Protein AF-A0AAV4F6T9-F1 (afdb_monomer_lite)

InterPro domains:
  IPR036397 Ribonuclease H superfamily [G3DSA:3.30.420.10] (2-102)

Secondary structure (DSSP, 8-state):
-HHHHHHHIIIIIHHHHHHH-GGGGS--EEE-SS----SS-S-SS--EEE---TT-GGG-HIIIIIHHHHHHHHTT---SSHHHHHHHHHHHHHHHHHHHHHHHHHHHHHHHHHHHHHHHHHHHHHHHHHHHHHHHHHHHHHHHHHHHHHHHHHHHHHHHHHHHHHHHHHHHHHHHHHTT-

Organism: NCBI:txid1093978

Foldseek 3Di:
DVVVVVCCCVVPVVVVCVPPPVPCPPVAEDEDPDDDPPPDPDDDDPHDYDDDDPPPLVPDCCSPPVVVQLCVQCPPDDDPDPVVVVVSSVVSNVVVVVVVPPPVVVVVVVVVVVVVVVVVVVVVVVVVVVVVVVVVVVVVVVVVVVVVVVVVVVVVVVVVVVVVVVVVVVVVVVVVVVVVD

Radius of gyration: 46.44 Å; chains: 1; bounding box: 89×45×132 Å

Structure (mmCIF, N/CA/C/O backbone):
data_AF-A0AAV4F6T9-F1
#
_entry.id   AF-A0AAV4F6T9-F1
#
loop_
_atom_site.group_PDB
_atom_site.id
_atom_site.type_symbol
_atom_site.label_atom_id
_atom_site.label_alt_id
_atom_site.label_comp_id
_atom_site.label_asym_id
_atom_site.label_entity_id
_atom_site.label_seq_id
_atom_site.pdbx_PDB_ins_code
_atom_site.Cartn_x
_atom_site.Cartn_y
_atom_site.Cartn_z
_atom_site.occupancy
_atom_site.B_iso_or_equiv
_atom_site.auth_seq_id
_atom_site.auth_comp_id
_atom_site.auth_asym_id
_atom_site.auth_atom_id
_atom_site.pdbx_PDB_model_num
ATOM 1 N N . MET A 1 1 ? -19.808 18.342 45.095 1.00 49.06 1 MET A N 1
ATOM 2 C CA . MET A 1 1 ? -19.944 17.403 43.954 1.00 49.06 1 MET A CA 1
ATOM 3 C C . MET A 1 1 ? -19.208 17.830 42.676 1.00 49.06 1 MET A C 1
ATOM 5 O O . MET A 1 1 ? -18.837 16.958 41.906 1.00 49.06 1 MET A O 1
ATOM 9 N N . HIS A 1 2 ? -18.908 19.120 42.454 1.00 52.69 2 HIS A N 1
ATOM 10 C CA . HIS A 1 2 ? -18.213 19.589 41.237 1.00 52.69 2 HIS A CA 1
ATOM 11 C C . HIS A 1 2 ? -16.734 19.150 41.096 1.00 52.69 2 HIS A C 1
ATOM 13 O O . HIS A 1 2 ? -16.205 19.129 39.989 1.00 52.69 2 HIS A O 1
ATOM 19 N N . ASN A 1 3 ? -16.057 18.773 42.189 1.00 62.34 3 ASN A N 1
ATOM 20 C CA . ASN A 1 3 ? -14.610 18.506 42.171 1.00 62.34 3 ASN A CA 1
ATOM 21 C C . ASN A 1 3 ? -14.238 17.034 41.876 1.00 62.34 3 ASN A C 1
ATOM 23 O O . ASN A 1 3 ? -13.102 16.745 41.516 1.00 62.34 3 ASN A O 1
ATOM 27 N N . THR A 1 4 ? -15.183 16.094 41.994 1.00 75.56 4 THR A N 1
ATOM 28 C CA . THR A 1 4 ? -14.935 14.660 41.743 1.00 75.56 4 THR A CA 1
ATOM 29 C C . THR A 1 4 ? -14.776 14.378 40.251 1.00 75.56 4 THR A C 1
ATOM 31 O O . THR A 1 4 ? -13.838 13.705 39.838 1.00 75.56 4 THR A O 1
ATOM 34 N N . TYR A 1 5 ? -15.649 14.964 39.428 1.00 66.75 5 TYR A N 1
ATOM 35 C CA . TYR A 1 5 ? -15.608 14.816 37.973 1.00 66.75 5 TYR A CA 1
ATOM 36 C C . TYR A 1 5 ? -14.317 15.393 37.375 1.00 66.75 5 TYR A C 1
ATOM 38 O O . TYR A 1 5 ? -13.662 14.743 36.562 1.00 66.75 5 TYR A O 1
ATOM 46 N N . LYS A 1 6 ? -13.891 16.575 37.848 1.00 70.00 6 LYS A N 1
ATOM 47 C CA . LYS A 1 6 ? -12.636 17.205 37.414 1.00 70.00 6 LYS A CA 1
ATOM 48 C C . LYS A 1 6 ? -11.414 16.338 37.736 1.00 70.00 6 LYS A C 1
ATOM 50 O O . LYS A 1 6 ? -10.545 16.204 36.880 1.00 70.00 6 LYS A O 1
ATOM 55 N N . LYS A 1 7 ? -11.375 15.709 38.919 1.00 75.62 7 LYS A N 1
ATOM 56 C CA . LYS A 1 7 ? -10.314 14.757 39.291 1.00 75.62 7 LYS A CA 1
ATOM 57 C C . LYS A 1 7 ? -10.291 13.543 38.368 1.00 75.62 7 LYS A C 1
ATOM 59 O O . LYS A 1 7 ? -9.256 13.258 37.788 1.00 75.62 7 LYS A O 1
ATOM 64 N N . VAL A 1 8 ? -11.436 12.902 38.122 1.00 76.00 8 VAL A N 1
ATOM 65 C CA . VAL A 1 8 ? -11.514 11.742 37.210 1.00 76.00 8 VAL A CA 1
ATOM 66 C C . VAL A 1 8 ? -11.036 12.101 35.799 1.00 76.00 8 VAL A C 1
ATOM 68 O O . VAL A 1 8 ? -10.266 11.349 35.199 1.00 76.00 8 VAL A O 1
ATOM 71 N N . LEU A 1 9 ? -11.424 13.272 35.285 1.00 68.94 9 LEU A N 1
ATOM 72 C CA . LEU A 1 9 ? -10.927 13.767 34.001 1.00 68.94 9 LEU A CA 1
ATOM 73 C C . LEU A 1 9 ? -9.409 13.980 34.021 1.00 68.94 9 LEU A C 1
ATOM 75 O O . LEU A 1 9 ? -8.711 13.546 33.109 1.00 68.94 9 LEU A O 1
ATOM 79 N N . GLN A 1 10 ? -8.868 14.635 35.045 1.00 74.94 10 GLN A N 1
ATOM 80 C CA . GLN A 1 10 ? -7.432 14.908 35.109 1.00 74.94 10 GLN A CA 1
ATOM 81 C C . GLN A 1 10 ? -6.600 13.632 35.298 1.00 74.94 10 GLN A C 1
ATOM 83 O O . GLN A 1 10 ? -5.595 13.470 34.603 1.00 74.94 10 GLN A O 1
ATOM 88 N N . ASP A 1 11 ? -7.052 12.718 36.153 1.00 79.25 11 ASP A N 1
ATOM 89 C CA . ASP A 1 11 ? -6.317 11.517 36.558 1.00 79.25 11 ASP A CA 1
ATOM 90 C C . ASP A 1 11 ? -6.441 10.378 35.542 1.00 79.25 11 ASP A C 1
ATOM 92 O O . ASP A 1 11 ? -5.528 9.568 35.414 1.00 79.25 11 ASP A O 1
ATOM 96 N N . THR A 1 12 ? -7.539 10.313 34.782 1.00 77.50 12 THR A N 1
ATOM 97 C CA . THR A 1 12 ? -7.785 9.210 33.834 1.00 77.50 12 THR A CA 1
ATOM 98 C C . THR A 1 12 ? -7.598 9.643 32.383 1.00 77.50 12 THR A C 1
ATOM 100 O O . THR A 1 12 ? -6.931 8.955 31.607 1.00 77.50 12 THR A O 1
ATOM 103 N N . LEU A 1 13 ? -8.143 10.800 31.989 1.00 72.62 13 LEU A N 1
ATOM 104 C CA . LEU A 1 13 ? -8.190 11.206 30.581 1.00 72.62 13 LEU A CA 1
ATOM 105 C C . LEU A 1 13 ? -6.826 11.683 30.072 1.00 72.62 13 LEU A C 1
ATOM 107 O O . LEU A 1 13 ? -6.385 11.261 29.001 1.00 72.62 13 LEU A O 1
ATOM 111 N N . ARG A 1 14 ? -6.117 12.522 30.844 1.00 70.56 14 ARG A N 1
ATOM 112 C CA . ARG A 1 14 ? -4.779 13.011 30.456 1.00 70.56 14 ARG A CA 1
ATOM 113 C C . ARG A 1 14 ? -3.771 11.876 30.225 1.00 70.56 14 ARG A C 1
ATOM 115 O O . ARG A 1 14 ? -3.121 11.901 29.178 1.00 70.56 14 ARG A O 1
ATOM 122 N N . PRO A 1 15 ? -3.600 10.891 31.129 1.00 76.75 15 PRO A N 1
ATOM 123 C CA . PRO A 1 15 ? -2.675 9.790 30.868 1.00 76.75 15 PRO A CA 1
ATOM 124 C C . PRO A 1 15 ? -3.158 8.857 29.750 1.00 76.75 15 PRO A C 1
ATOM 126 O O . PRO A 1 15 ? -2.330 8.376 28.977 1.00 76.75 15 PRO A O 1
ATOM 129 N N . ALA A 1 16 ? -4.470 8.640 29.601 1.00 72.12 16 ALA A N 1
ATOM 130 C CA . ALA A 1 16 ? -5.005 7.807 28.525 1.00 72.12 16 ALA A CA 1
ATOM 131 C C . ALA A 1 16 ? -4.725 8.392 27.130 1.00 72.12 16 ALA A C 1
ATOM 133 O O . ALA A 1 16 ? -4.294 7.653 26.245 1.00 72.12 16 ALA A O 1
ATOM 134 N N . ILE A 1 17 ? -4.899 9.706 26.943 1.00 67.25 17 ILE A N 1
ATOM 135 C CA . ILE A 1 17 ? -4.599 10.391 25.673 1.00 67.25 17 ILE A CA 1
ATOM 136 C C . ILE A 1 17 ? -3.100 10.342 25.375 1.00 67.25 17 ILE A C 1
ATOM 138 O O . ILE A 1 17 ? -2.710 9.961 24.274 1.00 67.25 17 ILE A O 1
ATOM 142 N N . ARG A 1 18 ? -2.252 10.631 26.375 1.00 67.69 18 ARG A N 1
ATOM 143 C CA . ARG A 1 18 ? -0.788 10.543 26.230 1.00 67.69 18 ARG A CA 1
ATOM 144 C C . ARG A 1 18 ? -0.326 9.167 25.752 1.00 67.69 18 ARG A C 1
ATOM 146 O O . ARG A 1 18 ? 0.630 9.088 24.993 1.00 67.69 18 ARG A O 1
ATOM 153 N N . LYS A 1 19 ? -0.984 8.098 26.210 1.00 72.31 19 LYS A N 1
ATOM 154 C CA . LYS A 1 19 ? -0.631 6.718 25.858 1.00 72.31 19 LYS A CA 1
ATOM 155 C C . LYS A 1 19 ? -1.194 6.280 24.505 1.00 72.31 19 LYS A C 1
ATOM 157 O O . LYS A 1 19 ? -0.513 5.559 23.788 1.00 72.31 19 LYS A O 1
ATOM 162 N N . LYS A 1 20 ? -2.440 6.644 24.186 1.00 70.12 20 LYS A N 1
ATOM 163 C CA . LYS A 1 20 ? -3.143 6.126 23.000 1.00 70.12 20 LYS A CA 1
ATOM 164 C C . LYS A 1 20 ? -2.947 6.967 21.745 1.00 70.12 20 LYS A C 1
ATOM 166 O O . LYS A 1 20 ? -3.044 6.418 20.658 1.00 70.12 20 LYS A O 1
ATOM 171 N N . GLN A 1 21 ? -2.699 8.270 21.879 1.00 62.44 21 GLN A N 1
ATOM 172 C CA . GLN A 1 21 ? -2.612 9.157 20.722 1.00 62.44 21 GLN A CA 1
ATOM 173 C C . GLN A 1 21 ? -1.733 10.386 21.020 1.00 62.44 21 GLN A C 1
ATOM 175 O O . GLN A 1 21 ? -2.241 11.491 21.226 1.00 62.44 21 GLN A O 1
ATOM 180 N N . PRO A 1 22 ? -0.397 10.223 21.049 1.00 59.19 22 PRO A N 1
ATOM 181 C CA . PRO A 1 22 ? 0.529 11.308 21.384 1.00 59.19 22 PRO A CA 1
ATOM 182 C C . PRO A 1 22 ? 0.451 12.506 20.416 1.00 59.19 22 PRO A C 1
ATOM 184 O O . PRO A 1 22 ? 0.712 13.632 20.830 1.00 59.19 22 PRO A O 1
ATOM 187 N N . GLY A 1 23 ? 0.016 12.302 19.164 1.00 59.84 23 GLY A N 1
ATOM 188 C CA . GLY A 1 23 ? -0.173 13.373 18.172 1.00 59.84 23 GLY A CA 1
ATOM 189 C C . GLY A 1 23 ? -1.379 14.294 18.418 1.00 59.84 23 GLY A C 1
ATOM 190 O O . GLY A 1 23 ? -1.442 15.382 17.856 1.00 59.84 23 GLY A O 1
ATOM 191 N N . LEU A 1 24 ? -2.318 13.910 19.292 1.00 54.53 24 LEU A N 1
ATOM 192 C CA . LEU A 1 24 ? -3.537 14.681 19.580 1.00 54.53 24 LEU A CA 1
ATOM 193 C C . LEU A 1 24 ? -3.376 15.646 20.774 1.00 54.53 24 LEU A C 1
ATOM 195 O O . LEU A 1 24 ? -4.325 16.287 21.212 1.00 54.53 24 LEU A O 1
ATOM 199 N N . LEU A 1 25 ? -2.158 15.799 21.306 1.00 53.12 25 LEU A N 1
ATOM 200 C CA . LEU A 1 25 ? -1.845 16.782 22.355 1.00 53.12 25 LEU A CA 1
ATOM 201 C C . LEU A 1 25 ? -2.011 18.248 21.888 1.00 53.12 25 LEU A C 1
ATOM 203 O O . LEU A 1 25 ? -2.033 19.153 22.735 1.00 53.12 25 LEU A O 1
ATOM 207 N N . GLY A 1 26 ? -2.150 18.459 20.571 1.00 50.19 26 GLY A N 1
ATOM 208 C CA . GLY A 1 26 ? -2.426 19.744 19.922 1.00 50.19 26 GLY A CA 1
ATOM 209 C C . GLY A 1 26 ? -3.887 19.980 19.507 1.00 50.19 26 GLY A C 1
ATOM 210 O O . GLY A 1 26 ? -4.329 21.118 19.577 1.00 50.19 26 GLY A O 1
ATOM 211 N N . VAL A 1 27 ? -4.660 18.943 19.152 1.00 50.66 27 VAL A N 1
ATOM 212 C CA . VAL A 1 27 ? -6.063 19.078 18.700 1.00 50.66 27 VAL A CA 1
ATOM 213 C C . VAL A 1 27 ? -6.988 18.642 19.831 1.00 50.66 27 VAL A C 1
ATOM 215 O O . VAL A 1 27 ? -7.185 17.459 20.095 1.00 50.66 27 VAL A O 1
ATOM 218 N N . ARG A 1 28 ? -7.490 19.612 20.591 1.00 52.25 28 ARG A N 1
ATOM 219 C CA . ARG A 1 28 ? -8.035 19.385 21.937 1.00 52.25 28 ARG A CA 1
ATOM 220 C C . ARG A 1 28 ? -9.556 19.368 21.951 1.00 52.25 28 ARG A C 1
ATOM 222 O O . ARG A 1 28 ? -10.154 20.095 22.728 1.00 52.25 28 ARG A O 1
ATOM 229 N N . HIS A 1 29 ? -10.175 18.563 21.106 1.00 52.53 29 HIS A N 1
ATOM 230 C CA . HIS A 1 29 ? -11.627 18.541 20.953 1.00 52.53 29 HIS A CA 1
ATOM 231 C C . HIS A 1 29 ? -12.266 17.561 21.950 1.00 52.53 29 HIS A C 1
ATOM 233 O O . HIS A 1 29 ? -12.167 16.345 21.791 1.00 52.53 29 HIS A O 1
ATOM 239 N N . LEU A 1 30 ? -12.898 18.086 23.007 1.00 55.84 30 LEU A N 1
ATOM 240 C CA . LEU A 1 30 ? -13.743 17.301 23.914 1.00 55.84 30 LEU A CA 1
ATOM 241 C C . LEU A 1 30 ? -15.215 17.651 23.686 1.00 55.84 30 LEU A C 1
ATOM 243 O O . LEU A 1 30 ? -15.583 18.821 23.602 1.00 55.84 30 LEU A O 1
ATOM 247 N N . VAL A 1 31 ? -16.065 16.628 23.629 1.00 54.22 31 VAL A N 1
ATOM 248 C CA . VAL A 1 31 ? -17.524 16.786 23.602 1.00 54.22 31 VAL A CA 1
ATOM 249 C C . VAL A 1 31 ? -18.018 16.950 25.041 1.00 54.22 31 VAL A C 1
ATOM 251 O O . VAL A 1 31 ? -17.712 16.123 25.902 1.00 54.22 31 VAL A O 1
ATOM 254 N N . SER A 1 32 ? -18.747 18.033 25.327 1.00 51.47 32 SER A N 1
ATOM 255 C CA . SER A 1 32 ? -19.240 18.337 26.679 1.00 51.47 32 SER A CA 1
ATOM 256 C C . SER A 1 32 ? -20.355 17.378 27.121 1.00 51.47 32 SER A C 1
ATOM 258 O O . SER A 1 32 ? -21.386 17.334 26.451 1.00 51.47 32 SER A O 1
ATOM 260 N N . PRO A 1 33 ? -20.259 16.688 28.278 1.00 47.09 33 PRO A N 1
ATOM 261 C CA . PRO A 1 33 ? -21.340 15.804 28.726 1.00 47.09 33 PRO A CA 1
ATOM 262 C C . PRO A 1 33 ? -22.539 16.507 29.370 1.00 47.09 33 PRO A C 1
ATOM 264 O O . PRO A 1 33 ? -23.481 15.825 29.762 1.00 47.09 33 PRO A O 1
ATOM 267 N N . ARG A 1 34 ? -22.529 17.836 29.543 1.00 45.94 34 ARG A N 1
ATOM 268 C CA . ARG A 1 34 ? -23.676 18.604 30.058 1.00 45.94 34 ARG A CA 1
ATOM 269 C C . ARG A 1 34 ? -23.440 20.098 29.892 1.00 45.94 34 ARG A C 1
ATOM 271 O O . ARG A 1 34 ? -22.326 20.593 30.033 1.00 45.94 34 ARG A O 1
ATOM 278 N N . GLN A 1 35 ? -24.529 20.816 29.651 1.00 55.50 35 GLN A N 1
ATOM 279 C CA . GLN A 1 35 ? -24.585 22.270 29.715 1.00 55.50 35 GLN A CA 1
ATOM 280 C C . GLN A 1 35 ? -24.305 22.739 31.146 1.00 55.50 35 GLN A C 1
ATOM 282 O O . GLN A 1 35 ? -25.219 22.923 31.941 1.00 55.50 35 GLN A O 1
ATOM 287 N N . CYS A 1 36 ? -23.040 22.964 31.463 1.00 41.03 36 CYS A N 1
ATOM 288 C CA . CYS A 1 36 ? -22.691 24.125 32.255 1.00 41.03 36 CYS A CA 1
ATOM 289 C C . CYS A 1 36 ? -22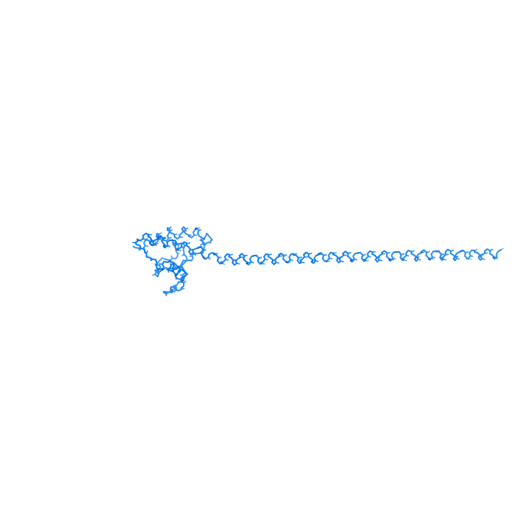.113 25.111 31.248 1.00 41.03 36 CYS A C 1
ATOM 291 O O . CYS A 1 36 ? -21.009 24.899 30.749 1.00 41.03 36 CYS A O 1
ATOM 293 N N . ALA A 1 37 ? -22.864 26.163 30.917 1.00 43.03 37 ALA A N 1
ATOM 294 C CA . ALA A 1 37 ? -22.222 27.381 30.453 1.00 43.03 37 ALA A CA 1
ATOM 295 C C . ALA A 1 37 ? -21.235 27.750 31.564 1.00 43.03 37 ALA A C 1
ATOM 297 O O . ALA A 1 37 ? -21.649 28.100 32.669 1.00 43.03 37 ALA A O 1
ATOM 298 N N . SER A 1 38 ? -19.944 27.512 31.337 1.00 45.00 38 SER A N 1
ATOM 299 C CA . SER A 1 38 ? -18.925 27.922 32.291 1.00 45.00 38 SER A CA 1
ATOM 300 C C . SER A 1 38 ? -19.039 29.444 32.414 1.00 45.00 38 SER A C 1
ATOM 302 O O . SER A 1 38 ? -18.891 30.120 31.397 1.00 45.00 38 SER A O 1
ATOM 304 N N . PRO A 1 39 ? -19.266 30.011 33.615 1.00 44.66 39 PRO A N 1
ATOM 305 C CA . PRO A 1 39 ? -19.161 31.458 33.821 1.00 44.66 39 PRO A CA 1
ATOM 306 C C . PRO A 1 39 ? -17.728 31.959 33.583 1.00 44.66 39 PRO A C 1
ATOM 308 O O . PRO A 1 39 ? -17.477 33.158 33.542 1.00 44.66 39 PRO A O 1
ATOM 311 N N . TYR A 1 40 ? -16.776 31.033 33.456 1.00 45.75 40 TYR A N 1
ATOM 312 C CA . TYR A 1 40 ? -15.372 31.297 33.224 1.00 45.75 40 TYR A CA 1
ATOM 313 C C . TYR A 1 40 ? -15.057 31.022 31.756 1.00 45.75 40 TYR A C 1
ATOM 315 O O . TYR A 1 40 ? -15.185 29.884 31.293 1.00 45.75 40 TYR A O 1
ATOM 323 N N . GLY A 1 41 ? -14.677 32.085 31.046 1.00 46.12 41 GLY A N 1
ATOM 324 C CA . GLY A 1 41 ? -14.234 32.052 29.656 1.00 46.12 41 GLY A CA 1
ATOM 325 C C . GLY A 1 41 ? -13.015 31.147 29.408 1.00 46.12 41 GLY A C 1
ATOM 326 O O . GLY A 1 41 ? -12.511 30.484 30.322 1.00 46.12 41 GLY A O 1
ATOM 327 N N . PRO A 1 42 ? -12.527 31.097 28.157 1.00 45.31 42 PRO A N 1
ATOM 328 C CA . PRO A 1 42 ? -11.448 30.206 27.746 1.00 45.31 42 PRO A CA 1
ATOM 329 C C . PRO A 1 42 ? -10.151 30.626 28.442 1.00 45.31 42 PRO A C 1
ATOM 331 O O . PRO A 1 42 ? -9.512 31.591 28.037 1.00 45.31 42 PRO A O 1
ATOM 334 N N . GLY A 1 43 ? -9.773 29.952 29.532 1.00 50.78 43 GLY A N 1
ATOM 335 C CA . GLY A 1 43 ? -8.639 30.465 30.303 1.00 50.78 43 GLY A CA 1
ATOM 336 C C . GLY A 1 43 ? -8.022 29.625 31.411 1.00 50.78 43 GLY A C 1
ATOM 337 O O . GLY A 1 43 ? -7.128 30.140 32.071 1.00 50.78 43 GLY A O 1
ATOM 338 N N . SER A 1 44 ? -8.412 28.370 31.670 1.00 48.59 44 SER A N 1
ATOM 339 C CA . SER A 1 44 ? -7.700 27.621 32.733 1.00 48.59 44 SER A CA 1
ATOM 340 C C . SER A 1 44 ? -7.623 26.105 32.617 1.00 48.59 44 SER A C 1
ATOM 342 O O . SER A 1 44 ? -6.954 25.476 33.433 1.00 48.59 44 SER A O 1
ATOM 344 N N . ASP A 1 45 ? -8.196 25.488 31.590 1.00 53.25 45 ASP A N 1
ATOM 345 C CA . ASP A 1 45 ? -7.932 24.082 31.315 1.00 53.25 45 ASP A CA 1
ATOM 346 C C . ASP A 1 45 ? -7.933 23.882 29.804 1.00 53.25 45 ASP A C 1
ATOM 348 O O . ASP A 1 45 ? -8.937 24.090 29.141 1.00 53.25 45 ASP A O 1
ATOM 352 N N . ARG A 1 46 ? -6.749 23.555 29.280 1.00 55.88 46 ARG A N 1
ATOM 353 C CA . ARG A 1 46 ? -6.377 23.414 27.867 1.00 55.88 46 ARG A CA 1
ATOM 354 C C . ARG A 1 46 ? -7.274 22.425 27.087 1.00 55.88 46 ARG A C 1
ATOM 356 O O . ARG A 1 46 ? -6.798 21.357 26.713 1.00 55.88 46 ARG A O 1
ATOM 363 N N . TRP A 1 47 ? -8.546 22.714 26.858 1.00 58.16 47 TRP A N 1
ATOM 364 C CA . TRP A 1 47 ? -9.461 21.883 26.074 1.00 58.16 47 TRP A CA 1
ATOM 365 C C . TRP A 1 47 ? -10.420 22.785 25.301 1.00 58.16 47 TRP A C 1
ATOM 367 O O . TRP A 1 47 ? -11.003 23.695 25.882 1.00 58.16 47 TRP A O 1
ATOM 377 N N . GLU A 1 48 ? -10.564 22.537 24.004 1.00 56.19 48 GLU A N 1
ATOM 378 C CA . GLU A 1 48 ? -11.550 23.189 23.147 1.00 56.19 48 GLU A CA 1
ATOM 379 C C . GLU A 1 48 ? -12.838 22.365 23.178 1.00 56.19 48 GLU A C 1
ATOM 381 O O . GLU A 1 48 ? -12.837 21.142 22.997 1.00 56.19 48 GLU A O 1
ATOM 386 N N . LEU A 1 49 ? -13.942 23.038 23.481 1.00 59.78 49 LEU A N 1
ATOM 387 C CA . LEU A 1 49 ? -15.242 22.404 23.619 1.00 59.78 49 LEU A CA 1
ATOM 388 C C . LEU A 1 49 ? -15.909 22.341 22.247 1.00 59.78 49 LEU A C 1
ATOM 390 O O . LEU A 1 49 ? -16.139 23.386 21.645 1.00 59.78 49 LEU A O 1
ATOM 394 N N . LEU A 1 50 ? -16.250 21.142 21.769 1.00 60.38 50 LEU A N 1
ATOM 395 C CA . LEU A 1 50 ? -17.140 21.039 20.613 1.00 60.38 50 LEU A CA 1
ATOM 396 C C . LEU A 1 50 ? -18.553 21.400 21.035 1.00 60.38 50 LEU A C 1
ATOM 398 O O . LEU A 1 50 ? -19.104 20.806 21.968 1.00 60.38 50 LEU A O 1
ATOM 402 N N . GLU A 1 51 ? -19.141 22.347 20.313 1.00 60.12 51 GLU A N 1
ATOM 403 C CA . GLU A 1 51 ? -20.569 22.598 20.386 1.00 60.12 51 GLU A CA 1
ATOM 404 C C . GLU A 1 51 ? -21.303 21.338 19.927 1.00 60.12 51 GLU A C 1
ATOM 406 O O . GLU A 1 51 ? -21.210 20.916 18.776 1.00 60.12 51 GLU A O 1
ATOM 411 N N . HIS A 1 52 ? -22.002 20.699 20.861 1.00 60.97 52 HIS A N 1
ATOM 412 C CA . HIS A 1 52 ? -22.822 19.529 20.593 1.00 60.97 52 HIS A CA 1
ATOM 413 C C . HIS A 1 52 ? -24.291 19.908 20.813 1.00 60.97 52 HIS A C 1
ATOM 415 O O . HIS A 1 52 ? -24.620 20.468 21.868 1.00 60.97 52 HIS A O 1
ATOM 421 N N . PRO A 1 53 ? -25.196 19.606 19.865 1.00 69.31 53 PRO A N 1
ATOM 422 C CA . PRO A 1 53 ? -26.615 19.899 20.024 1.00 69.31 53 PRO A CA 1
ATOM 423 C C . PRO A 1 53 ? -27.196 19.192 21.255 1.00 69.31 53 PRO A C 1
ATOM 425 O O . PRO A 1 53 ? -26.772 18.101 21.651 1.00 69.31 53 PRO A O 1
ATOM 428 N N . ARG A 1 54 ? -28.159 19.842 21.913 1.00 62.53 54 ARG A N 1
ATOM 429 C CA . ARG A 1 54 ? -28.786 19.310 23.127 1.00 62.53 54 ARG A CA 1
ATOM 430 C C . ARG A 1 54 ? -29.544 18.018 22.780 1.00 62.53 54 ARG A C 1
ATOM 432 O O . ARG A 1 54 ? -30.363 18.028 21.872 1.00 62.53 54 ARG A O 1
ATOM 439 N N . TYR A 1 55 ? -29.312 16.951 23.548 1.00 61.94 55 TYR A N 1
ATOM 440 C CA . TYR A 1 55 ? -30.008 15.658 23.425 1.00 61.94 55 TYR A CA 1
ATOM 441 C C . TYR A 1 55 ? -29.840 14.936 22.076 1.00 61.94 55 TYR A C 1
ATOM 443 O O . TYR A 1 55 ? -30.795 14.345 21.583 1.00 61.94 55 TYR A O 1
ATOM 451 N N . SER A 1 56 ? -28.634 14.923 21.502 1.00 66.62 56 SER A N 1
ATOM 452 C CA . SER A 1 56 ? -28.333 14.109 20.309 1.00 66.62 56 SER A CA 1
ATOM 453 C C . SER A 1 56 ? -27.404 12.929 20.638 1.00 66.62 56 SER A C 1
ATOM 455 O O . SER A 1 56 ? -26.247 12.943 20.223 1.00 66.62 56 SER A O 1
ATOM 457 N N . PRO A 1 57 ? -27.866 11.911 21.394 1.00 61.41 57 PRO A N 1
ATOM 458 C CA . PRO A 1 57 ? -27.046 10.737 21.719 1.00 61.41 57 PRO A CA 1
ATOM 459 C C . PRO A 1 57 ? -26.527 10.008 20.465 1.00 61.41 57 PRO A C 1
ATOM 461 O O . PRO A 1 57 ? -25.496 9.350 20.524 1.00 61.41 57 PRO A O 1
ATOM 464 N N . ASP A 1 58 ? -27.174 10.194 19.312 1.00 62.94 58 ASP A N 1
ATOM 465 C CA . ASP A 1 58 ? -26.766 9.607 18.029 1.00 62.94 58 ASP A CA 1
ATOM 466 C C . ASP A 1 58 ? -25.457 10.186 17.459 1.00 62.94 58 ASP A C 1
ATOM 468 O O . ASP A 1 58 ? -24.865 9.600 16.555 1.00 62.94 58 ASP A O 1
ATOM 472 N N . LEU A 1 59 ? -24.987 11.332 17.966 1.00 63.38 59 LEU A N 1
ATOM 473 C CA . LEU A 1 59 ? -23.785 12.008 17.459 1.00 63.38 59 LEU A CA 1
ATOM 474 C C . LEU A 1 59 ? -22.518 11.669 18.246 1.00 63.38 59 LEU A C 1
ATOM 476 O O . LEU A 1 59 ? -21.412 11.947 17.781 1.00 63.38 59 LEU A O 1
ATOM 480 N N . ALA A 1 60 ? -22.648 11.066 19.429 1.00 66.69 60 ALA A N 1
ATOM 481 C CA . ALA A 1 60 ? -21.492 10.663 20.206 1.00 66.69 60 ALA A CA 1
ATOM 482 C C . ALA A 1 60 ? -20.981 9.304 19.690 1.00 66.69 60 ALA A C 1
ATOM 484 O O . ALA A 1 60 ? -21.672 8.292 19.829 1.00 66.69 60 ALA A O 1
ATOM 485 N N . PRO A 1 61 ? -19.749 9.218 19.153 1.00 65.69 61 PRO A N 1
ATOM 486 C CA . PRO A 1 61 ? -19.216 7.956 18.633 1.00 65.69 61 PRO A CA 1
ATOM 487 C C . PRO A 1 61 ? -19.134 6.858 19.710 1.00 65.69 61 PRO A C 1
ATOM 489 O O . PRO A 1 61 ? -19.225 5.671 19.401 1.00 65.69 61 PRO A O 1
ATOM 492 N N . CYS A 1 62 ? -19.027 7.235 20.988 1.00 68.25 62 CYS A N 1
ATOM 493 C CA . CYS A 1 62 ? -19.104 6.301 22.112 1.00 68.25 62 CYS A CA 1
ATOM 494 C C . CYS A 1 62 ? -20.501 5.677 22.273 1.00 68.25 62 CYS A C 1
ATOM 496 O O . CYS A 1 62 ? -20.600 4.475 22.530 1.00 68.25 62 CYS A O 1
ATOM 498 N N . ASP A 1 63 ? -21.558 6.469 22.091 1.00 74.12 63 ASP A N 1
ATOM 499 C CA . ASP A 1 63 ? -22.943 6.049 22.319 1.00 74.12 63 ASP A CA 1
ATOM 500 C C . ASP A 1 63 ? -23.481 5.191 21.170 1.00 74.12 63 ASP A C 1
ATOM 502 O O . ASP A 1 63 ? -24.162 4.198 21.425 1.00 74.12 63 ASP A O 1
ATOM 506 N N . PHE A 1 64 ? -23.106 5.497 19.922 1.00 67.12 64 PHE A N 1
ATOM 507 C CA . PHE A 1 64 ? -23.512 4.709 18.752 1.00 67.12 64 PHE A CA 1
ATOM 508 C C . PHE A 1 64 ? -22.669 3.443 18.536 1.00 67.12 64 PHE A C 1
ATOM 510 O O . PHE A 1 64 ? -23.179 2.433 18.054 1.00 67.12 64 PHE A O 1
ATOM 517 N N . HIS A 1 65 ? -21.375 3.469 18.868 1.00 68.94 65 HIS A N 1
ATOM 518 C CA . HIS A 1 65 ? -20.464 2.388 18.476 1.00 68.94 65 HIS A CA 1
ATOM 519 C C . HIS A 1 65 ? -19.974 1.532 19.647 1.00 68.94 65 HIS A C 1
ATOM 521 O O . HIS A 1 65 ? -20.003 0.305 19.570 1.00 68.94 65 HIS A O 1
ATOM 527 N N . LEU A 1 66 ? -19.511 2.157 20.733 1.00 78.38 66 LEU A N 1
ATOM 528 C CA . LEU A 1 66 ? -18.840 1.441 21.822 1.00 78.38 66 LEU A CA 1
ATOM 529 C C . LEU A 1 66 ? -19.841 0.777 22.775 1.00 78.38 66 LEU A C 1
ATOM 531 O O . LEU A 1 66 ? -19.696 -0.402 23.107 1.00 78.38 66 LEU A O 1
ATOM 535 N N . PHE A 1 67 ? -20.861 1.514 23.221 1.00 81.62 67 PHE A N 1
ATOM 536 C CA . PHE A 1 67 ? -21.823 0.993 24.194 1.00 81.62 67 PHE A CA 1
ATOM 537 C C . PHE A 1 67 ? -22.720 -0.130 23.656 1.00 81.62 67 PHE A C 1
ATOM 539 O O . PHE A 1 67 ? -22.926 -1.091 24.402 1.00 81.62 67 PHE A O 1
ATOM 546 N N . PRO A 1 68 ? -23.201 -0.109 22.398 1.00 83.56 68 PRO A N 1
ATOM 547 C CA . PRO A 1 68 ? -23.988 -1.215 21.857 1.00 83.56 68 PRO A CA 1
ATOM 548 C C . PRO A 1 68 ? -23.200 -2.527 21.780 1.00 83.56 68 PRO A C 1
ATOM 550 O O . PRO A 1 68 ? -23.696 -3.556 22.237 1.00 83.56 68 PRO A O 1
ATOM 553 N N . LYS A 1 69 ? -21.946 -2.490 21.312 1.00 80.12 69 LYS A N 1
ATOM 554 C CA . LYS A 1 69 ? -21.084 -3.681 21.225 1.00 80.12 69 LYS A CA 1
ATOM 555 C C . LYS A 1 69 ? -20.680 -4.227 22.593 1.00 80.12 69 LYS A C 1
ATOM 557 O O . LYS A 1 69 ? -20.677 -5.435 22.822 1.00 80.12 69 LYS A O 1
ATOM 562 N N . MET A 1 70 ? -20.397 -3.342 23.549 1.00 81.56 70 MET A N 1
ATOM 563 C CA . MET A 1 70 ? -20.126 -3.758 24.925 1.00 81.56 70 MET A CA 1
ATOM 564 C C . MET A 1 70 ? -21.373 -4.375 25.572 1.00 81.56 70 MET A C 1
ATOM 566 O O . MET A 1 70 ? -21.277 -5.389 26.260 1.00 81.56 70 MET A O 1
ATOM 570 N N . LYS A 1 71 ? -22.557 -3.805 25.316 1.00 82.81 71 LYS A N 1
ATOM 571 C CA . LYS A 1 71 ? -23.833 -4.350 25.786 1.00 82.81 71 LYS A CA 1
ATOM 572 C C . LYS A 1 71 ? -24.123 -5.716 25.179 1.00 82.81 71 LYS A C 1
ATOM 574 O O . LYS A 1 71 ? -24.636 -6.566 25.892 1.00 82.81 71 LYS A O 1
ATOM 579 N N . GLU A 1 72 ? -23.787 -5.943 23.912 1.00 83.50 72 GLU A N 1
ATOM 580 C CA . GLU A 1 72 ? -23.908 -7.252 23.264 1.00 83.50 72 GLU A CA 1
ATOM 581 C C . GLU A 1 72 ? -23.047 -8.312 23.959 1.00 83.50 72 GLU A C 1
ATOM 583 O O . GLU A 1 72 ? -23.552 -9.375 24.308 1.00 83.50 72 GLU A O 1
ATOM 588 N N . HIS A 1 73 ? -21.790 -7.989 24.269 1.00 79.75 73 HIS A N 1
ATOM 589 C CA . HIS A 1 73 ? -20.885 -8.888 24.992 1.00 79.75 73 HIS A CA 1
ATOM 590 C C . HIS A 1 73 ? -21.341 -9.216 26.418 1.00 79.75 73 HIS A C 1
ATOM 592 O O . HIS A 1 73 ? -21.079 -10.309 26.915 1.00 79.75 73 HIS A O 1
ATOM 598 N N . LEU A 1 74 ? -22.004 -8.268 27.078 1.00 82.62 74 LEU A N 1
ATOM 599 C CA . LEU A 1 74 ? -22.527 -8.437 28.435 1.00 82.62 74 LEU A CA 1
ATOM 600 C C . LEU A 1 74 ? -23.956 -9.012 28.444 1.00 82.62 74 LEU A C 1
ATOM 602 O O . LEU A 1 74 ? -24.480 -9.366 29.503 1.00 82.62 74 LEU A O 1
ATOM 606 N N . ARG A 1 75 ? -24.616 -9.109 27.283 1.00 84.44 75 ARG A N 1
ATOM 607 C CA . ARG A 1 75 ? -26.007 -9.557 27.176 1.00 84.44 75 ARG A CA 1
ATOM 608 C C . ARG A 1 75 ? -26.106 -11.038 27.530 1.00 84.44 75 ARG A C 1
ATOM 610 O O . ARG A 1 75 ? -25.438 -11.879 26.943 1.00 84.44 75 ARG A O 1
ATOM 617 N N . GLY A 1 76 ? -26.997 -11.361 28.464 1.00 82.44 76 GLY A N 1
ATOM 618 C CA . GLY A 1 76 ? -27.262 -12.744 28.873 1.00 82.44 76 GLY A CA 1
ATOM 619 C C . GLY A 1 76 ? -26.286 -13.304 29.911 1.00 82.44 76 GLY A C 1
ATOM 620 O O . GLY A 1 76 ? -26.504 -14.417 30.383 1.00 82.44 76 GLY A O 1
ATOM 621 N N . GLN A 1 77 ? -25.265 -12.544 30.324 1.00 82.75 77 GLN A N 1
ATOM 622 C CA . GLN A 1 77 ? -24.409 -12.923 31.447 1.00 82.75 77 GLN A CA 1
ATOM 623 C C . GLN A 1 77 ? -25.072 -12.534 32.775 1.00 82.75 77 GLN A C 1
ATOM 625 O O . GLN A 1 77 ? -25.580 -11.423 32.930 1.00 82.75 77 GLN A O 1
ATOM 630 N N . ARG A 1 78 ? -25.086 -13.461 33.739 1.00 84.12 78 ARG A N 1
ATOM 631 C CA . ARG A 1 78 ? -25.491 -13.188 35.124 1.00 84.12 78 ARG A CA 1
ATOM 632 C C . ARG A 1 78 ? -24.232 -13.004 35.957 1.00 84.12 78 ARG A C 1
ATOM 634 O O . ARG A 1 78 ? -23.350 -13.856 35.925 1.00 84.12 78 ARG A O 1
ATOM 641 N N . PHE A 1 79 ? -24.164 -11.900 36.688 1.00 84.88 79 PHE A N 1
ATOM 642 C CA . PHE A 1 79 ? -23.063 -11.609 37.594 1.00 84.88 79 PHE A CA 1
ATOM 643 C C . PHE A 1 79 ? -23.591 -11.615 39.021 1.00 84.88 79 PHE A C 1
ATOM 645 O O . PHE A 1 79 ? -24.598 -10.974 39.309 1.00 84.88 79 PHE A O 1
ATOM 652 N N . GLU A 1 80 ? -22.917 -12.353 39.895 1.00 84.62 80 GLU A N 1
ATOM 653 C CA . GLU A 1 80 ? -23.309 -12.484 41.303 1.00 84.62 80 GLU A CA 1
ATOM 654 C C . GLU A 1 80 ? -22.705 -11.379 42.181 1.00 84.62 80 GLU A C 1
ATOM 656 O O . GLU A 1 80 ? -23.260 -11.048 43.224 1.00 84.62 80 GLU A O 1
ATOM 661 N N . THR A 1 81 ? -21.597 -10.769 41.745 1.00 89.94 81 THR A N 1
ATOM 662 C CA . THR A 1 81 ? -20.873 -9.726 42.486 1.00 89.94 81 THR A CA 1
ATOM 663 C C . THR A 1 81 ? -20.587 -8.506 41.613 1.00 89.94 81 THR A C 1
ATOM 665 O O . THR A 1 81 ? -20.426 -8.608 40.393 1.00 89.94 81 THR A O 1
ATOM 668 N N . GLU A 1 82 ? -20.487 -7.334 42.244 1.00 87.06 82 GLU A N 1
ATOM 669 C CA . GLU A 1 82 ? -20.148 -6.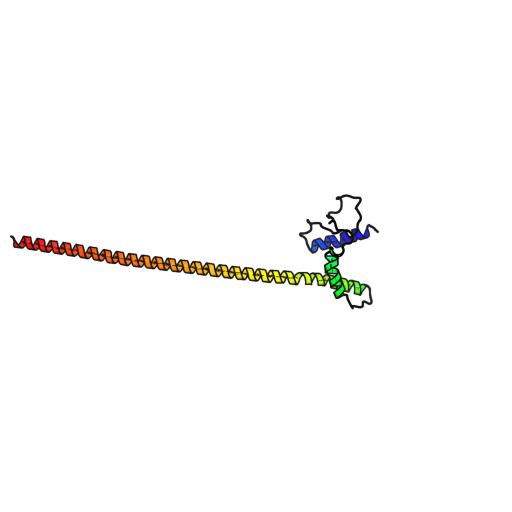074 41.568 1.00 87.06 82 GLU A CA 1
ATOM 670 C C . GLU A 1 82 ? -18.749 -6.123 40.932 1.00 87.06 82 GLU A C 1
ATOM 672 O O . GLU A 1 82 ? -18.534 -5.638 39.820 1.00 87.06 82 GLU A O 1
ATOM 677 N N . GLU A 1 83 ? -17.802 -6.787 41.591 1.00 87.62 83 GLU A N 1
ATOM 678 C CA . GLU A 1 83 ? -16.434 -6.985 41.102 1.00 87.62 83 GLU A CA 1
ATOM 679 C C . GLU A 1 83 ? -16.412 -7.726 39.762 1.00 87.62 83 GLU A C 1
ATOM 681 O O . GLU A 1 83 ? -15.697 -7.323 38.839 1.00 87.62 83 GLU A O 1
ATOM 686 N N . ASN A 1 84 ? -17.258 -8.752 39.619 1.00 83.69 84 ASN A N 1
ATOM 687 C CA . ASN A 1 84 ? -17.389 -9.512 38.381 1.00 83.69 84 ASN A CA 1
ATOM 688 C C . ASN A 1 84 ? -17.947 -8.644 37.245 1.00 83.69 84 ASN A C 1
ATOM 690 O O . ASN A 1 84 ? -17.475 -8.746 36.112 1.00 83.69 84 ASN A O 1
ATOM 694 N N . ILE A 1 85 ? -18.881 -7.733 37.544 1.00 85.44 85 ILE A N 1
ATOM 695 C CA . ILE A 1 85 ? -19.417 -6.770 36.568 1.00 85.44 85 ILE A CA 1
ATOM 696 C C . ILE A 1 85 ? -18.316 -5.809 36.114 1.00 85.44 85 ILE A C 1
ATOM 698 O O . ILE A 1 85 ? -18.128 -5.591 34.912 1.00 85.44 85 ILE A O 1
ATOM 702 N N . ILE A 1 86 ? -17.555 -5.247 37.057 1.00 85.25 86 ILE A N 1
ATOM 703 C CA . ILE A 1 86 ? -16.462 -4.313 36.762 1.00 85.25 86 ILE A CA 1
ATOM 704 C C . ILE A 1 86 ? -15.389 -5.009 35.920 1.00 85.25 86 ILE A C 1
ATOM 706 O O . ILE A 1 86 ? -14.891 -4.435 34.947 1.00 85.25 86 ILE A O 1
ATOM 710 N N . GLN A 1 87 ? -15.033 -6.248 36.262 1.00 85.44 87 GLN A N 1
ATOM 711 C CA . GLN A 1 87 ? -14.044 -7.024 35.524 1.00 85.44 87 GLN A CA 1
ATOM 712 C C . GLN A 1 87 ? -14.532 -7.371 34.114 1.00 85.44 87 GLN A C 1
ATOM 714 O O . GLN A 1 87 ? -13.804 -7.129 33.150 1.00 85.44 87 GLN A O 1
ATOM 719 N N . ALA A 1 88 ? -15.767 -7.851 33.964 1.00 84.31 88 ALA A N 1
ATOM 720 C CA . ALA A 1 88 ? -16.350 -8.156 32.659 1.00 84.31 88 ALA A CA 1
ATOM 721 C C . ALA A 1 88 ? -16.439 -6.911 31.765 1.00 84.31 88 ALA A C 1
ATOM 723 O O . ALA A 1 88 ? -16.067 -6.956 30.593 1.00 84.31 88 ALA A O 1
ATOM 724 N N . THR A 1 89 ? -16.822 -5.767 32.334 1.00 82.81 89 THR A N 1
ATOM 725 C CA . THR A 1 89 ? -16.884 -4.484 31.616 1.00 82.81 89 THR A CA 1
ATOM 726 C C . THR A 1 89 ? -15.494 -4.023 31.166 1.00 82.81 89 THR A C 1
ATOM 728 O O . THR A 1 89 ? -15.317 -3.592 30.025 1.00 82.81 89 THR A O 1
ATOM 731 N N . LYS A 1 90 ? -14.469 -4.164 32.022 1.00 82.81 90 LYS A N 1
ATOM 732 C CA . LYS A 1 90 ? -13.069 -3.870 31.662 1.00 82.81 90 LYS A CA 1
ATOM 733 C C . LYS A 1 90 ? -12.572 -4.770 30.530 1.00 82.81 90 LYS A C 1
ATOM 735 O O . LYS A 1 90 ? -11.897 -4.288 29.621 1.00 82.81 90 LYS A O 1
ATOM 740 N N . VAL A 1 91 ? -12.901 -6.061 30.572 1.00 82.06 91 VAL A N 1
ATOM 741 C CA . VAL A 1 91 ? -12.520 -7.029 29.533 1.00 82.06 91 VAL A CA 1
ATOM 742 C C . VAL A 1 91 ? -13.219 -6.708 28.212 1.00 82.06 91 VAL A C 1
ATOM 744 O O . VAL A 1 91 ? -12.545 -6.612 27.187 1.00 82.06 91 VAL A O 1
ATOM 747 N N . ALA A 1 92 ? -14.530 -6.458 28.233 1.00 80.38 92 ALA A N 1
ATOM 748 C CA . ALA A 1 92 ? -15.301 -6.094 27.046 1.00 80.38 92 ALA A CA 1
ATOM 749 C C . ALA A 1 92 ? -14.787 -4.787 26.416 1.00 80.38 92 ALA A C 1
ATOM 751 O O . ALA A 1 92 ? -14.485 -4.753 25.226 1.00 80.38 92 ALA A O 1
ATOM 752 N N . SER A 1 93 ? -14.550 -3.745 27.221 1.00 72.06 93 SER A N 1
ATOM 753 C CA . SER A 1 93 ? -13.962 -2.484 26.746 1.00 72.06 93 SER A CA 1
ATOM 754 C C . SER A 1 93 ? -12.566 -2.676 26.141 1.00 72.06 93 SER A C 1
ATOM 756 O O . SER A 1 93 ? -12.220 -2.056 25.134 1.00 72.06 93 SER A O 1
ATOM 758 N N . ASN A 1 94 ? -11.748 -3.559 26.720 1.00 69.38 94 ASN A N 1
ATOM 759 C CA . ASN A 1 94 ? -10.424 -3.855 26.186 1.00 69.38 94 ASN A CA 1
ATOM 760 C C . ASN A 1 94 ? -10.477 -4.628 24.861 1.00 69.38 94 ASN A C 1
ATOM 762 O O . ASN A 1 94 ? -9.608 -4.392 24.022 1.00 69.38 94 ASN A O 1
ATOM 766 N N . LYS A 1 95 ? -11.476 -5.498 24.673 1.00 66.94 95 LYS A N 1
ATOM 767 C CA . LYS A 1 95 ? -11.664 -6.339 23.484 1.00 66.94 95 LYS A CA 1
ATOM 768 C C . LYS A 1 95 ? -12.057 -5.534 22.242 1.00 66.94 95 LYS A C 1
ATOM 770 O O . LYS A 1 95 ? -11.471 -5.736 21.180 1.00 66.94 95 LYS A O 1
ATOM 775 N N . GLU A 1 96 ? -12.951 -4.558 22.391 1.00 63.84 96 GLU A N 1
ATOM 776 C CA . GLU A 1 96 ? -13.389 -3.673 21.294 1.00 63.84 96 GLU A CA 1
ATOM 777 C C . GLU A 1 96 ? -12.237 -2.851 20.689 1.00 63.84 96 GLU A C 1
ATOM 779 O O . 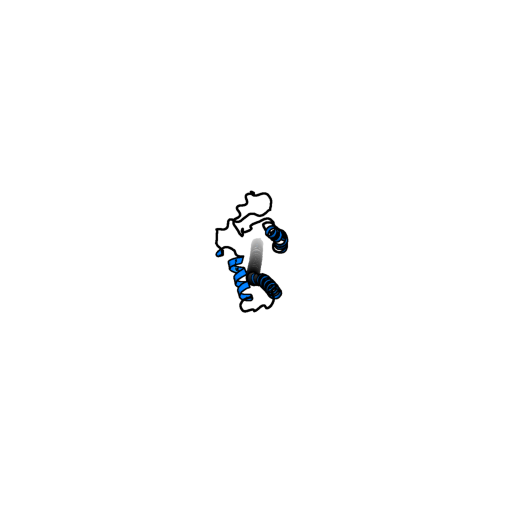GLU A 1 96 ? -12.223 -2.554 19.495 1.00 63.84 96 GLU A O 1
ATOM 784 N N . ARG A 1 97 ? -11.203 -2.546 21.487 1.00 58.12 97 ARG A N 1
ATOM 785 C CA . ARG A 1 97 ? -9.995 -1.849 21.007 1.00 58.12 97 ARG A CA 1
ATOM 786 C C . ARG A 1 97 ? -9.145 -2.686 20.052 1.00 58.12 97 ARG A C 1
ATOM 788 O O . ARG A 1 97 ? -8.388 -2.107 19.286 1.00 58.12 97 ARG A O 1
ATOM 795 N N . GLY A 1 98 ? -9.240 -4.015 20.123 1.00 53.97 98 GLY A N 1
ATOM 796 C CA . GLY A 1 98 ? -8.546 -4.921 19.207 1.00 53.97 98 GLY A CA 1
ATOM 797 C C . GLY A 1 98 ? -9.336 -5.176 17.924 1.00 53.97 98 GLY A C 1
ATOM 798 O O . GLY A 1 98 ? -8.744 -5.318 16.863 1.00 53.97 98 GLY A O 1
ATOM 799 N N . GLN A 1 99 ? -10.671 -5.185 17.993 1.00 49.91 99 GLN A N 1
ATOM 800 C CA . GLN A 1 99 ? -11.522 -5.469 16.831 1.00 49.91 99 GLN A CA 1
ATOM 801 C C . GLN A 1 99 ? -11.638 -4.297 15.847 1.00 49.91 99 GLN A C 1
ATOM 803 O O . GLN A 1 99 ? -11.775 -4.538 14.652 1.00 49.91 99 GLN A O 1
ATOM 808 N N . MET A 1 100 ? -11.516 -3.047 16.305 1.00 48.75 100 MET A N 1
ATOM 809 C CA . MET A 1 100 ? -11.483 -1.873 15.415 1.00 48.75 100 MET A CA 1
ATOM 810 C C . MET A 1 100 ? -10.214 -1.819 14.541 1.00 48.75 100 MET A C 1
ATOM 812 O O . MET A 1 100 ? -10.216 -1.182 13.498 1.00 48.75 100 MET A O 1
ATOM 816 N N . PHE A 1 101 ? -9.151 -2.524 14.939 1.00 47.91 101 PHE A N 1
ATOM 817 C CA . PHE A 1 101 ? -7.841 -2.492 14.285 1.00 47.91 101 PHE A CA 1
ATOM 818 C C . PHE A 1 101 ? -7.717 -3.483 13.111 1.00 47.91 101 PHE A C 1
ATOM 820 O O . PHE A 1 101 ? -6.949 -3.257 12.186 1.00 47.91 101 PHE A O 1
ATOM 827 N N . LEU A 1 102 ? -8.479 -4.585 13.105 1.00 51.38 102 LEU A N 1
ATOM 828 C CA . LEU A 1 102 ? -8.201 -5.703 12.188 1.00 51.38 102 LEU A CA 1
ATOM 829 C C . LEU A 1 102 ? -8.702 -5.505 10.752 1.00 51.38 102 LEU A C 1
ATOM 831 O O . LEU A 1 102 ? -8.113 -6.068 9.836 1.00 51.38 102 LEU A O 1
ATOM 835 N N . LEU A 1 103 ? -9.774 -4.741 10.529 1.00 56.09 103 LEU A N 1
ATOM 836 C CA . LEU A 1 103 ? -10.299 -4.543 9.171 1.00 56.09 103 LEU A CA 1
ATOM 837 C C . LEU A 1 103 ? -9.558 -3.438 8.411 1.00 56.09 103 LEU A C 1
ATOM 839 O O . LEU A 1 103 ? -9.271 -3.617 7.231 1.00 56.09 103 LEU A O 1
ATOM 843 N N . GLU A 1 104 ? -9.196 -2.334 9.068 1.00 60.81 104 GLU A N 1
ATOM 844 C CA . GLU A 1 104 ? -8.442 -1.258 8.411 1.00 60.81 104 GLU A CA 1
ATOM 845 C C . GLU A 1 104 ? -7.011 -1.691 8.066 1.00 60.81 104 GLU A C 1
ATOM 847 O O . GLU A 1 104 ? -6.551 -1.437 6.955 1.00 60.81 104 GLU A O 1
ATOM 852 N N . GLU A 1 105 ? -6.330 -2.427 8.949 1.00 68.88 105 GLU A N 1
ATOM 853 C CA . GLU A 1 105 ? -4.969 -2.905 8.674 1.00 68.88 105 GLU A CA 1
ATOM 854 C C . GLU A 1 105 ? -4.926 -3.925 7.526 1.00 68.88 105 GLU A C 1
ATOM 856 O O . GLU A 1 105 ? -4.047 -3.846 6.670 1.00 68.88 105 GLU A O 1
ATOM 861 N N . VAL A 1 106 ? -5.894 -4.848 7.437 1.00 74.06 106 VAL A N 1
ATOM 862 C CA . VAL A 1 106 ? -5.942 -5.831 6.337 1.00 74.06 106 VAL A CA 1
ATOM 863 C C . VAL A 1 106 ? -6.196 -5.145 4.994 1.00 74.06 106 VAL A C 1
ATOM 865 O O . VAL A 1 106 ? -5.541 -5.482 4.009 1.00 74.06 106 VAL A O 1
ATOM 868 N N . VAL A 1 107 ?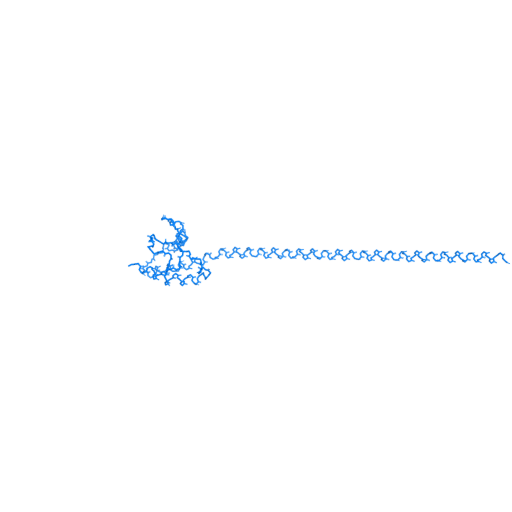 -7.088 -4.150 4.943 1.00 81.38 107 VAL A N 1
ATOM 869 C CA . VAL A 1 107 ? -7.326 -3.367 3.720 1.00 81.38 107 VAL A CA 1
ATOM 870 C C . VAL A 1 107 ? -6.065 -2.606 3.310 1.00 81.38 107 VAL A C 1
ATOM 872 O O . VAL A 1 107 ? -5.693 -2.652 2.139 1.00 81.38 107 VAL A O 1
ATOM 875 N N . ILE A 1 108 ? -5.362 -1.970 4.253 1.00 81.69 108 ILE A N 1
ATOM 876 C CA . ILE A 1 108 ? -4.102 -1.264 3.976 1.00 81.69 108 ILE A CA 1
ATOM 877 C C . ILE A 1 108 ? -3.043 -2.233 3.437 1.00 81.69 108 ILE A C 1
ATOM 879 O O . ILE A 1 108 ? -2.421 -1.939 2.420 1.00 81.69 108 ILE A O 1
ATOM 883 N N . VAL A 1 109 ? -2.866 -3.405 4.054 1.00 87.31 109 VAL A N 1
ATOM 884 C CA . VAL A 1 109 ? -1.898 -4.416 3.595 1.00 87.31 109 VAL A CA 1
ATOM 885 C C . VAL A 1 109 ? -2.232 -4.912 2.187 1.00 87.31 109 VAL A C 1
ATOM 887 O O . VAL A 1 109 ? -1.333 -5.014 1.354 1.00 87.31 109 VAL A O 1
ATOM 890 N N . ILE A 1 110 ? -3.510 -5.170 1.886 1.00 87.75 110 ILE A N 1
ATOM 891 C CA . ILE A 1 110 ? -3.953 -5.582 0.544 1.00 87.75 110 ILE A CA 1
ATOM 892 C C . ILE A 1 110 ? -3.672 -4.476 -0.476 1.00 87.75 110 ILE A C 1
ATOM 894 O O . ILE A 1 110 ? -3.090 -4.746 -1.525 1.00 87.75 110 ILE A O 1
ATOM 898 N N . VAL A 1 111 ? -4.041 -3.228 -0.172 1.00 93.25 111 VAL A N 1
ATOM 899 C CA . VAL A 1 111 ? -3.811 -2.085 -1.067 1.00 93.25 111 VAL A CA 1
ATOM 900 C C . VAL A 1 111 ? -2.316 -1.892 -1.319 1.00 93.25 111 VAL A C 1
ATOM 902 O O . VAL A 1 111 ? -1.902 -1.782 -2.471 1.00 93.25 111 VAL A O 1
ATOM 905 N N . VAL A 1 112 ? -1.487 -1.918 -0.273 1.00 94.06 112 VAL A N 1
ATOM 906 C CA . VAL A 1 112 ? -0.027 -1.796 -0.392 1.00 94.06 112 VAL A CA 1
ATOM 907 C C . VAL A 1 112 ? 0.558 -2.948 -1.211 1.00 94.06 112 VAL A C 1
ATOM 909 O O . VAL A 1 112 ? 1.394 -2.703 -2.078 1.00 94.06 112 VAL A O 1
ATOM 912 N N . ALA A 1 113 ? 0.101 -4.186 -1.005 1.00 94.44 113 ALA A N 1
ATOM 913 C CA . ALA A 1 113 ? 0.551 -5.340 -1.782 1.00 94.44 113 ALA A CA 1
ATOM 914 C C . ALA A 1 113 ? 0.186 -5.217 -3.270 1.00 94.44 113 ALA A C 1
ATOM 916 O O . ALA A 1 113 ? 1.021 -5.495 -4.130 1.00 94.44 113 ALA A O 1
ATOM 917 N N . VAL A 1 114 ? -1.028 -4.753 -3.588 1.00 96.56 114 VAL A N 1
ATOM 918 C CA . VAL A 1 114 ? -1.472 -4.514 -4.971 1.00 96.56 114 VAL A CA 1
ATOM 919 C C . VAL A 1 114 ? -0.651 -3.403 -5.627 1.00 96.56 114 VAL A C 1
ATOM 921 O O . VAL A 1 114 ? -0.195 -3.568 -6.757 1.00 96.56 114 VAL A O 1
ATOM 924 N N . VAL A 1 115 ? -0.410 -2.296 -4.920 1.00 97.06 115 VAL A N 1
ATOM 925 C CA . VAL A 1 115 ? 0.423 -1.189 -5.417 1.00 97.06 115 VAL A CA 1
ATOM 926 C C . VAL A 1 115 ? 1.866 -1.648 -5.640 1.00 97.06 115 VAL A C 1
ATOM 928 O O . VAL A 1 115 ? 2.451 -1.338 -6.677 1.00 97.06 115 VAL A O 1
ATOM 931 N N . ALA A 1 116 ? 2.430 -2.430 -4.717 1.00 96.94 116 ALA A N 1
ATOM 932 C CA . ALA A 1 116 ? 3.767 -2.996 -4.863 1.00 96.94 116 ALA A CA 1
ATOM 933 C C . ALA A 1 116 ? 3.851 -3.946 -6.069 1.00 96.94 116 ALA A C 1
ATOM 935 O O . ALA A 1 116 ? 4.771 -3.826 -6.877 1.00 96.94 116 ALA A O 1
ATOM 936 N N . ALA A 1 117 ? 2.871 -4.837 -6.245 1.00 97.06 117 ALA A N 1
ATOM 937 C CA . ALA A 1 117 ? 2.802 -5.725 -7.404 1.00 97.06 117 ALA A CA 1
ATOM 938 C C . ALA A 1 117 ? 2.702 -4.936 -8.721 1.00 97.06 117 ALA A C 1
ATOM 940 O O . ALA A 1 117 ? 3.431 -5.229 -9.668 1.00 97.06 117 ALA A O 1
ATOM 941 N N . ALA A 1 118 ? 1.868 -3.893 -8.770 1.00 96.88 118 ALA A N 1
ATOM 942 C CA . ALA A 1 118 ? 1.754 -3.018 -9.934 1.00 96.88 118 ALA A CA 1
ATOM 943 C C . ALA A 1 118 ? 3.081 -2.305 -10.249 1.00 96.88 118 ALA A C 1
ATOM 945 O O . ALA A 1 118 ? 3.500 -2.275 -11.405 1.00 96.88 118 ALA A O 1
ATOM 946 N N . ALA A 1 119 ? 3.781 -1.790 -9.234 1.00 97.44 119 ALA A N 1
ATOM 947 C CA . ALA A 1 119 ? 5.088 -1.160 -9.409 1.00 97.44 119 ALA A CA 1
ATOM 948 C C . ALA A 1 119 ? 6.126 -2.138 -9.984 1.00 97.44 119 ALA A C 1
ATOM 950 O O . ALA A 1 119 ? 6.857 -1.783 -10.907 1.00 97.44 119 ALA A O 1
ATOM 951 N N . VAL A 1 120 ? 6.152 -3.384 -9.500 1.00 97.69 120 VAL A N 1
ATOM 952 C CA . VAL A 1 120 ? 7.037 -4.432 -10.035 1.00 97.69 120 VAL A CA 1
ATOM 953 C C . VAL A 1 120 ? 6.732 -4.706 -11.508 1.00 97.69 120 VAL A C 1
ATOM 955 O O . VAL A 1 120 ? 7.655 -4.754 -12.318 1.00 97.69 120 VAL A O 1
ATOM 958 N N . VAL A 1 121 ? 5.454 -4.823 -11.883 1.00 97.69 121 VAL A N 1
ATOM 959 C CA . VAL A 1 121 ? 5.051 -5.016 -13.287 1.00 97.69 121 VAL A CA 1
ATOM 960 C C . VAL A 1 121 ? 5.523 -3.853 -14.160 1.00 97.69 121 VAL A C 1
ATOM 962 O O . VAL A 1 121 ? 6.092 -4.087 -15.224 1.00 97.69 121 VAL A O 1
ATOM 965 N N . VAL A 1 122 ? 5.357 -2.608 -13.705 1.00 97.75 122 VAL A N 1
ATOM 966 C CA . VAL A 1 122 ? 5.834 -1.421 -14.435 1.00 97.75 122 VAL A CA 1
ATOM 967 C C . VAL A 1 122 ? 7.347 -1.472 -14.641 1.00 97.75 122 VAL A C 1
ATOM 969 O O . VAL A 1 122 ? 7.814 -1.256 -15.757 1.00 97.75 122 VAL A O 1
ATOM 972 N N . VAL A 1 123 ? 8.119 -1.810 -13.604 1.00 97.81 123 VAL A N 1
ATOM 973 C CA . VAL A 1 123 ? 9.581 -1.944 -13.708 1.00 97.81 123 VAL A CA 1
ATOM 974 C C . VAL A 1 123 ? 9.963 -3.009 -14.736 1.00 97.81 123 VAL A C 1
ATOM 976 O O . VAL A 1 123 ? 10.812 -2.753 -15.587 1.00 97.81 123 VAL A O 1
ATOM 979 N N . VAL A 1 124 ? 9.309 -4.174 -14.715 1.00 97.94 124 VAL A N 1
ATOM 980 C CA . VAL A 1 124 ? 9.552 -5.245 -15.695 1.00 97.94 124 VAL A CA 1
ATOM 981 C C . VAL A 1 124 ? 9.269 -4.763 -17.118 1.00 97.94 124 VAL A C 1
ATOM 983 O O . VAL A 1 124 ? 10.097 -4.966 -18.002 1.00 97.94 124 VAL A O 1
ATOM 986 N N . VAL A 1 125 ? 8.144 -4.078 -17.344 1.00 98.25 125 VAL A N 1
ATOM 987 C CA . VAL A 1 125 ? 7.796 -3.527 -18.664 1.00 98.25 125 VAL A CA 1
ATOM 988 C C . VAL A 1 125 ? 8.853 -2.532 -19.138 1.00 98.25 125 VAL A C 1
ATOM 990 O O . VAL A 1 125 ? 9.308 -2.629 -20.276 1.00 98.25 125 VAL A O 1
ATOM 993 N N . VAL A 1 126 ? 9.295 -1.615 -18.273 1.00 98.31 126 VAL A N 1
ATOM 994 C CA . VAL A 1 126 ? 10.347 -0.644 -18.609 1.00 98.31 126 VAL A CA 1
ATOM 995 C C . VAL A 1 126 ? 11.642 -1.355 -18.998 1.00 98.31 126 VAL A C 1
ATOM 997 O O . VAL A 1 126 ? 12.234 -1.020 -20.021 1.00 98.31 126 VAL A O 1
ATOM 1000 N N . VAL A 1 127 ? 12.062 -2.368 -18.235 1.00 98.31 127 VAL A N 1
ATOM 1001 C CA . VAL A 1 127 ? 13.266 -3.154 -18.545 1.00 98.31 127 VAL A CA 1
ATOM 1002 C C . VAL A 1 127 ? 13.137 -3.841 -19.905 1.00 98.31 127 VAL A C 1
ATOM 1004 O O . VAL A 1 127 ? 14.056 -3.753 -20.716 1.00 98.31 127 VAL A O 1
ATOM 1007 N N . VAL A 1 128 ? 11.994 -4.470 -20.195 1.00 98.38 128 VAL A N 1
ATOM 1008 C CA . VAL A 1 128 ? 11.743 -5.110 -21.496 1.00 98.38 128 VAL A CA 1
ATOM 1009 C C . VAL A 1 128 ? 11.828 -4.093 -22.633 1.00 98.38 128 VAL A C 1
ATOM 1011 O O . VAL A 1 128 ? 12.505 -4.352 -23.626 1.00 98.38 128 VAL A O 1
ATOM 1014 N N . VAL A 1 129 ? 11.207 -2.920 -22.485 1.00 98.38 129 VAL A N 1
ATOM 1015 C CA . VAL A 1 129 ? 11.266 -1.850 -23.493 1.00 98.38 129 VAL A CA 1
ATOM 1016 C C . VAL A 1 129 ? 12.708 -1.405 -23.732 1.00 98.38 129 VAL A C 1
ATOM 1018 O O . VAL A 1 129 ? 13.130 -1.310 -24.882 1.00 98.38 129 VAL A O 1
ATOM 1021 N N . VAL A 1 130 ? 13.491 -1.189 -22.671 1.00 98.31 130 VAL A N 1
ATOM 1022 C CA . VAL A 1 130 ? 14.908 -0.812 -22.790 1.00 98.31 130 VAL A CA 1
ATOM 1023 C C . VAL A 1 130 ? 15.700 -1.886 -23.535 1.00 98.31 130 VAL A C 1
ATOM 1025 O O . VAL A 1 130 ? 16.446 -1.557 -24.454 1.00 98.31 130 VAL A O 1
ATOM 1028 N N . VAL A 1 131 ? 15.511 -3.165 -23.199 1.00 98.38 131 VAL A N 1
ATOM 1029 C CA . VAL A 1 131 ? 16.184 -4.278 -23.887 1.00 98.38 131 VAL A CA 1
ATOM 1030 C C . VAL A 1 131 ? 15.824 -4.300 -25.372 1.00 98.38 131 VAL A C 1
ATOM 1032 O O . VAL A 1 131 ? 16.719 -4.399 -26.208 1.00 98.38 131 VAL A O 1
ATOM 1035 N N . VAL A 1 132 ? 14.543 -4.150 -25.719 1.00 98.38 132 VAL A N 1
ATOM 1036 C CA . VAL A 1 132 ? 14.096 -4.098 -27.120 1.00 98.38 132 VAL A CA 1
ATOM 1037 C C . VAL A 1 132 ? 14.755 -2.936 -27.861 1.00 98.38 132 VAL A C 1
ATOM 1039 O O . VAL A 1 132 ? 15.280 -3.135 -28.954 1.00 98.38 132 VAL A O 1
ATOM 1042 N N . VAL A 1 133 ? 14.792 -1.743 -27.264 1.00 98.38 133 VAL A N 1
ATOM 1043 C CA . VAL A 1 133 ? 15.451 -0.571 -27.862 1.00 98.38 133 VAL A CA 1
ATOM 1044 C C . VAL A 1 133 ? 16.937 -0.840 -28.095 1.00 98.38 133 VAL A C 1
ATOM 1046 O O . VAL A 1 133 ? 17.435 -0.578 -29.187 1.00 98.38 133 VAL A O 1
ATOM 1049 N N . VAL A 1 134 ? 17.641 -1.411 -27.114 1.00 98.38 134 VAL A N 1
ATOM 1050 C CA . VAL A 1 134 ? 19.062 -1.762 -27.253 1.00 98.38 134 VAL A CA 1
ATOM 1051 C C . VAL A 1 134 ? 19.270 -2.758 -28.393 1.00 98.38 134 VAL A C 1
ATOM 1053 O O . VAL A 1 134 ? 20.147 -2.546 -29.226 1.00 98.38 134 VAL A O 1
ATOM 1056 N N . VAL A 1 135 ? 18.445 -3.806 -28.483 1.00 98.38 135 VAL A N 1
ATOM 1057 C CA . VAL A 1 135 ? 18.521 -4.792 -29.572 1.00 98.38 135 VAL A CA 1
ATOM 1058 C C . VAL A 1 135 ? 18.314 -4.122 -30.929 1.00 98.38 135 VAL A C 1
ATOM 1060 O O . VAL A 1 135 ? 19.104 -4.350 -31.842 1.00 98.38 135 VAL A O 1
ATOM 1063 N N . VAL A 1 136 ? 17.308 -3.255 -31.064 1.00 98.38 136 VAL A N 1
ATOM 1064 C CA . VAL A 1 136 ? 17.052 -2.512 -32.308 1.00 98.38 136 VAL A CA 1
ATOM 1065 C C . VAL A 1 136 ? 18.254 -1.648 -32.687 1.00 98.38 136 VAL A C 1
ATOM 1067 O O . VAL A 1 136 ? 18.684 -1.679 -33.837 1.00 98.38 136 VAL A O 1
ATOM 1070 N N . VAL A 1 137 ? 18.840 -0.922 -31.732 1.00 98.38 137 VAL A N 1
ATOM 1071 C CA . VAL A 1 137 ? 20.034 -0.099 -31.975 1.00 98.38 137 VAL A CA 1
ATOM 1072 C C . VAL A 1 137 ? 21.211 -0.961 -32.430 1.00 98.38 137 VAL A C 1
ATOM 1074 O O . VAL A 1 137 ? 21.862 -0.620 -33.414 1.00 98.38 137 VAL A O 1
ATOM 1077 N N . VAL A 1 138 ? 21.466 -2.095 -31.773 1.00 98.38 138 VAL A N 1
ATOM 1078 C CA . VAL A 1 138 ? 22.538 -3.022 -32.168 1.00 98.38 138 VAL A CA 1
ATOM 1079 C C . VAL A 1 138 ? 22.315 -3.538 -33.588 1.00 98.38 138 VAL A C 1
ATOM 1081 O O . VAL A 1 138 ? 23.241 -3.508 -34.396 1.00 98.38 138 VAL A O 1
ATOM 1084 N N . VAL A 1 139 ? 21.092 -3.954 -33.925 1.00 98.25 139 VAL A N 1
ATOM 1085 C CA . VAL A 1 139 ? 20.747 -4.407 -35.280 1.00 98.25 139 VAL A CA 1
ATOM 1086 C C . VAL A 1 139 ? 20.989 -3.296 -36.301 1.00 98.25 139 VAL A C 1
ATOM 1088 O O . VAL A 1 139 ? 21.621 -3.547 -37.324 1.00 98.25 139 VAL A O 1
ATOM 1091 N N . LEU A 1 140 ? 20.560 -2.063 -36.019 1.00 98.25 140 LEU A N 1
ATOM 1092 C CA . LEU A 1 140 ? 20.801 -0.919 -36.901 1.00 98.25 140 LEU A CA 1
ATOM 1093 C C . LEU A 1 140 ? 22.297 -0.663 -37.109 1.00 98.25 140 LEU A C 1
ATOM 1095 O O . LEU A 1 140 ? 22.725 -0.468 -38.244 1.00 98.25 140 LEU A O 1
ATOM 1099 N N . VAL A 1 141 ? 23.102 -0.712 -36.045 1.00 98.25 141 VAL A N 1
ATOM 1100 C CA . VAL A 1 141 ? 24.561 -0.557 -36.141 1.00 98.25 141 VAL A CA 1
ATOM 1101 C C . VAL A 1 141 ? 25.164 -1.650 -37.021 1.00 98.25 141 VAL A C 1
ATOM 1103 O O . VAL A 1 141 ? 25.951 -1.341 -37.912 1.00 98.25 141 VAL A O 1
ATOM 1106 N N . VAL A 1 142 ? 24.769 -2.912 -36.828 1.00 98.12 142 VAL A N 1
ATOM 1107 C CA . VAL A 1 142 ? 25.240 -4.031 -37.659 1.00 98.12 142 VAL A CA 1
ATOM 1108 C C . VAL A 1 142 ? 24.870 -3.813 -39.125 1.00 98.12 142 VAL A C 1
ATOM 1110 O O . VAL A 1 142 ? 25.731 -3.951 -39.991 1.00 98.12 142 VAL A O 1
ATOM 1113 N N . VAL A 1 143 ? 23.628 -3.416 -39.413 1.00 98.06 143 VAL A N 1
ATOM 1114 C CA . VAL A 1 143 ? 23.178 -3.113 -40.781 1.00 98.06 143 VAL A CA 1
ATOM 1115 C C . VAL A 1 143 ? 24.028 -2.005 -41.400 1.00 98.06 143 VAL A C 1
ATOM 1117 O O . VAL A 1 143 ? 24.512 -2.166 -42.518 1.00 98.06 143 VAL A O 1
ATOM 1120 N N . VAL A 1 144 ? 24.273 -0.910 -40.674 1.00 98.00 144 VAL A N 1
ATOM 1121 C CA . VAL A 1 144 ? 25.120 0.194 -41.152 1.00 98.00 144 VAL A CA 1
ATOM 1122 C C . VAL A 1 144 ? 26.538 -0.290 -41.450 1.00 98.00 144 VAL A C 1
ATOM 1124 O O . VAL A 1 144 ? 27.066 0.010 -42.518 1.00 98.00 144 VAL A O 1
ATOM 1127 N N . VAL A 1 145 ? 27.146 -1.073 -40.555 1.00 97.81 145 VAL A N 1
ATOM 1128 C CA . VAL A 1 145 ? 28.494 -1.626 -40.762 1.00 97.81 145 VAL A CA 1
ATOM 1129 C C . VAL A 1 145 ? 28.537 -2.502 -42.013 1.00 97.81 145 VAL A C 1
ATOM 1131 O O . VAL A 1 145 ? 29.433 -2.332 -42.838 1.00 97.81 145 VAL A O 1
ATOM 1134 N N . VAL A 1 146 ? 27.560 -3.395 -42.193 1.00 97.50 146 VAL A N 1
ATOM 1135 C CA . VAL A 1 146 ? 27.466 -4.255 -43.382 1.00 97.50 146 VAL A CA 1
ATOM 1136 C C . VAL A 1 146 ? 27.355 -3.415 -44.653 1.00 97.50 146 VAL A C 1
ATOM 1138 O O . VAL A 1 146 ? 28.103 -3.649 -45.599 1.00 97.50 146 VAL A O 1
ATOM 1141 N N . VAL A 1 147 ? 26.484 -2.401 -44.669 1.00 97.06 147 VAL A N 1
ATOM 114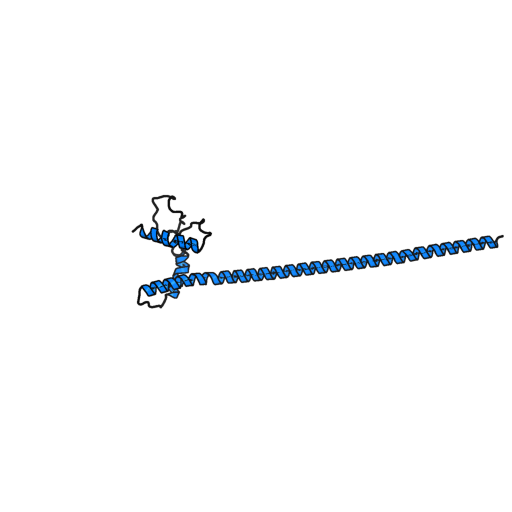2 C CA . VAL A 1 147 ? 26.335 -1.491 -45.815 1.00 97.06 147 VAL A CA 1
ATOM 1143 C C . VAL A 1 147 ? 27.651 -0.778 -46.122 1.00 97.06 147 VAL A C 1
ATOM 1145 O O . VAL A 1 147 ? 28.069 -0.747 -47.277 1.00 97.06 147 VAL A O 1
ATOM 1148 N N . VAL A 1 148 ? 28.344 -0.253 -45.108 1.00 96.50 148 VAL A N 1
ATOM 1149 C CA . VAL A 1 148 ? 29.646 0.406 -45.285 1.00 96.50 148 VAL A CA 1
ATOM 1150 C C . VAL A 1 148 ? 30.673 -0.561 -45.873 1.00 96.50 148 VAL A C 1
ATOM 1152 O O . VAL A 1 148 ? 31.355 -0.202 -46.830 1.00 96.50 148 VAL A O 1
ATOM 1155 N N . VAL A 1 149 ? 30.765 -1.793 -45.364 1.00 95.69 149 VAL A N 1
ATOM 1156 C CA . VAL A 1 149 ? 31.686 -2.809 -45.901 1.00 95.69 149 VAL A CA 1
ATOM 1157 C C . VAL A 1 149 ? 31.371 -3.116 -47.366 1.00 95.69 149 VAL A C 1
ATOM 1159 O O . VAL A 1 149 ? 32.285 -3.138 -48.191 1.00 95.69 149 VAL A O 1
ATOM 1162 N N . VAL A 1 150 ? 30.097 -3.300 -47.717 1.00 95.00 150 VAL A N 1
ATOM 1163 C CA . VAL A 1 150 ? 29.666 -3.555 -49.103 1.00 95.00 150 VAL A CA 1
ATOM 1164 C C . VAL A 1 150 ? 30.013 -2.379 -50.019 1.00 95.00 150 VAL A C 1
ATOM 1166 O O . VAL A 1 150 ? 30.562 -2.577 -51.099 1.00 95.00 150 VAL A O 1
ATOM 1169 N N . VAL A 1 151 ? 29.767 -1.141 -49.588 1.00 93.06 151 VAL A N 1
ATOM 1170 C CA . VAL A 1 151 ? 30.096 0.057 -50.377 1.00 93.06 151 VAL A CA 1
ATOM 1171 C C . VAL A 1 151 ? 31.609 0.214 -50.555 1.00 93.06 151 VAL A C 1
ATOM 1173 O O . VAL A 1 151 ? 32.075 0.509 -51.654 1.00 93.06 151 VAL A O 1
ATOM 1176 N N . VAL A 1 152 ? 32.397 -0.004 -49.498 1.00 92.12 152 VAL A N 1
ATOM 1177 C CA . VAL A 1 152 ? 33.865 0.102 -49.547 1.00 92.12 152 VAL A CA 1
ATOM 1178 C C . VAL A 1 152 ? 34.472 -0.980 -50.440 1.00 92.12 152 VAL A C 1
ATOM 1180 O O . VAL A 1 152 ? 35.365 -0.680 -51.234 1.00 92.12 152 VAL A O 1
ATOM 1183 N N . THR A 1 153 ? 33.987 -2.219 -50.343 1.00 86.81 153 THR A N 1
ATOM 1184 C CA . THR A 1 153 ? 34.440 -3.326 -51.203 1.00 86.81 153 THR A CA 1
ATOM 1185 C C . THR A 1 153 ? 34.085 -3.068 -52.668 1.00 86.81 153 THR A C 1
ATOM 1187 O O . THR A 1 153 ? 34.982 -3.087 -53.508 1.00 86.81 153 THR A O 1
ATOM 1190 N N . ALA A 1 154 ? 32.844 -2.668 -52.969 1.00 87.00 154 ALA A N 1
ATOM 1191 C CA . ALA A 1 154 ? 32.430 -2.298 -54.325 1.00 87.00 154 ALA A CA 1
ATOM 1192 C C . ALA A 1 154 ? 33.218 -1.099 -54.899 1.00 87.00 154 ALA A C 1
ATOM 1194 O O . ALA A 1 154 ? 33.536 -1.061 -56.087 1.00 87.00 154 ALA A O 1
ATOM 1195 N N . SER A 1 155 ? 33.577 -0.112 -54.070 1.00 86.75 155 SER A N 1
ATOM 1196 C CA . SER A 1 155 ? 34.389 1.045 -54.487 1.00 86.75 155 SER A CA 1
ATOM 1197 C C . SER A 1 155 ? 35.828 0.658 -54.867 1.00 86.75 155 SER A C 1
ATOM 1199 O O . SER A 1 155 ? 36.408 1.193 -55.821 1.00 86.75 155 SER A O 1
ATOM 1201 N N . LYS A 1 156 ? 36.410 -0.317 -54.156 1.00 83.12 156 LYS A N 1
ATOM 1202 C CA . LYS A 1 156 ? 37.772 -0.804 -54.411 1.00 83.12 156 LYS A CA 1
ATOM 1203 C C . LYS A 1 156 ? 37.886 -1.521 -55.761 1.00 83.12 156 LYS A C 1
ATOM 1205 O O . LYS A 1 156 ? 38.856 -1.283 -56.487 1.00 83.12 156 LYS A O 1
ATOM 1210 N N . ASP A 1 157 ? 36.875 -2.304 -56.129 1.00 74.00 157 ASP A N 1
ATOM 1211 C CA . ASP A 1 157 ? 36.830 -3.032 -57.404 1.00 74.00 157 ASP A CA 1
ATOM 1212 C C . ASP A 1 157 ? 36.744 -2.086 -58.617 1.00 74.00 157 ASP A C 1
ATOM 1214 O O . ASP A 1 157 ? 37.450 -2.282 -59.611 1.00 74.00 157 ASP A O 1
ATOM 1218 N N . ASN A 1 158 ? 35.981 -0.990 -58.510 1.00 73.75 158 ASN A N 1
ATOM 1219 C CA . ASN A 1 158 ? 35.874 0.027 -59.568 1.00 73.75 158 ASN A CA 1
ATOM 1220 C C . ASN A 1 158 ? 37.212 0.728 -59.861 1.00 73.75 158 ASN A C 1
ATOM 1222 O O . ASN A 1 158 ? 37.532 1.039 -61.011 1.00 73.75 158 ASN A O 1
ATOM 1226 N N . THR A 1 159 ? 38.028 0.958 -58.829 1.00 73.38 159 THR A N 1
ATOM 1227 C CA . THR A 1 159 ? 39.326 1.632 -58.990 1.00 73.38 159 THR A CA 1
ATOM 1228 C C . THR A 1 159 ? 40.357 0.698 -59.635 1.00 73.38 159 THR A C 1
ATOM 1230 O O . THR A 1 159 ? 41.124 1.126 -60.495 1.00 73.38 159 THR A O 1
ATOM 1233 N N . MET A 1 160 ? 40.353 -0.590 -59.270 1.00 68.44 160 MET A N 1
ATOM 1234 C CA . MET A 1 160 ? 41.246 -1.606 -59.848 1.00 68.44 160 MET A CA 1
ATOM 1235 C C . MET A 1 160 ? 40.941 -1.898 -61.329 1.00 68.44 160 MET A C 1
ATOM 1237 O O . MET A 1 160 ? 41.862 -2.158 -62.106 1.00 68.44 160 MET A O 1
ATOM 1241 N N . GLN A 1 161 ? 39.675 -1.822 -61.757 1.00 70.50 161 GLN A N 1
ATOM 1242 C CA . GLN A 1 161 ? 39.326 -1.989 -63.174 1.00 70.50 161 GLN A CA 1
ATOM 1243 C C . GLN A 1 161 ? 39.763 -0.807 -64.051 1.00 70.50 161 GLN A C 1
ATOM 1245 O O . GLN A 1 161 ? 40.320 -1.035 -65.129 1.00 70.50 161 GLN A O 1
ATOM 1250 N N . ASN A 1 162 ? 39.571 0.440 -63.605 1.00 73.06 162 ASN A N 1
ATOM 1251 C CA . ASN A 1 162 ? 39.964 1.617 -64.391 1.00 73.06 162 ASN A CA 1
ATOM 1252 C C . ASN A 1 162 ? 41.481 1.707 -64.593 1.00 73.06 162 ASN A C 1
ATOM 1254 O O . ASN A 1 162 ? 41.934 1.983 -65.702 1.00 73.06 162 ASN A O 1
ATOM 1258 N N . THR A 1 163 ? 42.279 1.395 -63.567 1.00 75.75 163 THR A N 1
ATOM 1259 C CA . THR A 1 163 ? 43.745 1.428 -63.685 1.00 75.75 163 THR A CA 1
ATOM 1260 C C . THR A 1 163 ? 44.276 0.367 -64.650 1.00 75.75 163 THR A C 1
ATOM 1262 O O . THR A 1 163 ? 45.163 0.660 -65.449 1.00 75.75 163 THR A O 1
ATOM 1265 N N . ASN A 1 164 ? 43.711 -0.847 -64.643 1.00 76.94 164 ASN A N 1
ATOM 1266 C CA . ASN A 1 164 ? 44.081 -1.907 -65.588 1.00 76.94 164 ASN A CA 1
ATOM 1267 C C . ASN A 1 164 ? 43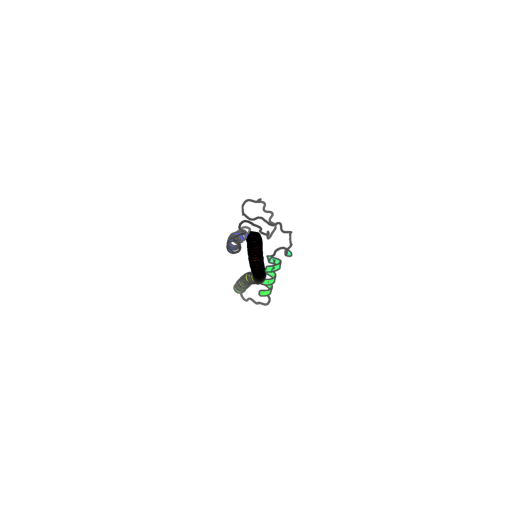.634 -1.572 -67.024 1.00 76.94 164 ASN A C 1
ATOM 1269 O O . ASN A 1 164 ? 44.370 -1.818 -67.981 1.00 76.94 164 ASN A O 1
ATOM 1273 N N . SER A 1 165 ? 42.451 -0.970 -67.177 1.00 76.94 165 SER A N 1
ATOM 1274 C CA . SER A 1 165 ? 41.983 -0.443 -68.463 1.00 76.94 165 SER A CA 1
ATOM 1275 C C . SER A 1 165 ? 42.938 0.626 -69.017 1.00 76.94 165 SER A C 1
ATOM 1277 O O . SER A 1 165 ? 43.314 0.557 -70.187 1.00 76.94 165 SER A O 1
ATOM 1279 N N . ASP A 1 166 ? 43.393 1.573 -68.194 1.00 80.50 166 ASP A N 1
ATOM 1280 C CA . ASP A 1 166 ? 44.317 2.627 -68.630 1.00 80.50 166 ASP A CA 1
ATOM 1281 C C . ASP A 1 166 ? 45.733 2.105 -68.925 1.00 80.50 166 ASP A C 1
ATOM 1283 O O . ASP A 1 166 ? 46.351 2.527 -69.903 1.00 80.50 166 ASP A O 1
ATOM 1287 N N . GLU A 1 167 ? 46.243 1.145 -68.148 1.00 81.06 167 GLU A N 1
ATOM 1288 C CA . GLU A 1 167 ? 47.507 0.446 -68.436 1.00 81.06 167 GLU A CA 1
ATOM 1289 C C . GLU A 1 167 ? 47.461 -0.314 -69.769 1.00 81.06 167 GLU A C 1
ATOM 1291 O O . GLU A 1 167 ? 48.417 -0.265 -70.544 1.00 81.06 167 GLU A O 1
ATOM 1296 N N . ARG A 1 168 ? 46.343 -0.986 -70.081 1.00 78.56 168 ARG A N 1
ATOM 1297 C CA . ARG A 1 168 ? 46.162 -1.657 -71.379 1.00 78.56 168 ARG A CA 1
ATOM 1298 C C . ARG A 1 168 ? 46.173 -0.669 -72.537 1.00 78.56 168 ARG A C 1
ATOM 1300 O O . ARG A 1 168 ? 46.964 -0.838 -73.459 1.00 78.56 168 ARG A O 1
ATOM 1307 N N . LYS A 1 169 ? 45.400 0.415 -72.436 1.00 86.44 169 LYS A N 1
ATOM 1308 C CA . LYS A 1 169 ? 45.388 1.479 -73.454 1.00 86.44 169 LYS A CA 1
ATOM 1309 C C . LYS A 1 169 ? 46.780 2.081 -73.671 1.00 86.44 169 LYS A C 1
ATOM 1311 O O . LYS A 1 169 ? 47.168 2.336 -74.807 1.00 86.44 169 LYS A O 1
ATOM 1316 N N . LYS A 1 170 ? 47.564 2.272 -72.603 1.00 84.56 170 LYS A N 1
ATOM 1317 C CA . LYS A 1 170 ? 48.955 2.749 -72.704 1.00 84.56 170 LYS A CA 1
ATOM 1318 C C . LYS A 1 170 ? 49.868 1.765 -73.442 1.00 84.56 170 LYS A C 1
ATOM 1320 O O . LYS A 1 170 ? 50.706 2.204 -74.229 1.00 84.56 170 LYS A O 1
ATOM 1325 N N . LYS A 1 171 ? 49.711 0.456 -73.216 1.00 85.12 171 LYS A N 1
ATOM 1326 C CA . LYS A 1 171 ? 50.480 -0.589 -73.917 1.00 85.12 171 LYS A CA 1
ATOM 1327 C C . LYS A 1 171 ? 50.132 -0.658 -75.403 1.00 85.12 171 LYS A C 1
ATOM 1329 O O . LYS A 1 171 ? 51.046 -0.742 -76.219 1.00 85.12 171 LYS A O 1
ATOM 1334 N N . ASP A 1 172 ? 48.854 -0.534 -75.749 1.00 84.38 172 ASP A N 1
ATOM 1335 C CA . ASP A 1 172 ? 48.399 -0.544 -77.144 1.00 84.38 172 ASP A CA 1
ATOM 1336 C C . ASP A 1 172 ? 48.944 0.665 -77.927 1.00 84.38 172 ASP A C 1
ATOM 1338 O O . ASP A 1 172 ? 49.454 0.514 -79.038 1.00 84.38 172 ASP A O 1
ATOM 1342 N N . ILE A 1 173 ? 48.941 1.863 -77.324 1.00 84.31 173 ILE A N 1
ATOM 1343 C CA . ILE A 1 173 ? 49.520 3.073 -77.938 1.00 84.31 173 ILE A CA 1
ATOM 1344 C C . ILE A 1 173 ? 51.037 2.925 -78.146 1.00 84.31 173 ILE A C 1
ATOM 1346 O O . ILE A 1 173 ? 51.550 3.266 -79.212 1.00 84.31 173 ILE A O 1
ATOM 1350 N N . GLN A 1 174 ? 51.767 2.393 -77.158 1.00 80.06 174 GLN A N 1
ATOM 1351 C CA . GLN A 1 174 ? 53.208 2.136 -77.297 1.00 80.06 174 GLN A CA 1
ATOM 1352 C C . GLN A 1 174 ? 53.520 1.125 -78.405 1.00 80.06 174 GLN A C 1
ATOM 1354 O O . GLN A 1 174 ? 54.526 1.268 -79.102 1.00 80.06 174 GLN A O 1
ATOM 1359 N N . MET A 1 175 ? 52.663 0.116 -78.578 1.00 80.56 175 MET A N 1
ATOM 1360 C CA . MET A 1 175 ? 52.813 -0.872 -79.641 1.00 80.56 175 MET A CA 1
ATOM 1361 C C . MET A 1 175 ? 52.661 -0.226 -81.026 1.00 80.56 175 MET A C 1
ATOM 1363 O O . MET A 1 175 ? 53.517 -0.449 -81.877 1.00 80.56 175 MET A O 1
ATOM 1367 N N . LEU A 1 176 ? 51.653 0.638 -81.221 1.00 80.44 176 LEU A N 1
ATOM 1368 C CA . LEU A 1 176 ? 51.407 1.340 -82.491 1.00 80.44 176 LEU A CA 1
ATOM 1369 C C . LEU A 1 176 ? 52.572 2.240 -82.928 1.00 80.44 176 LEU A C 1
ATOM 1371 O O . LEU A 1 176 ? 52.935 2.247 -84.104 1.00 80.44 176 LEU A O 1
ATOM 1375 N N . ILE A 1 177 ? 53.185 2.970 -81.991 1.00 81.38 177 ILE A N 1
ATOM 1376 C CA . ILE A 1 177 ? 54.331 3.848 -82.284 1.00 81.38 177 ILE A CA 1
ATOM 1377 C C . ILE A 1 177 ? 55.533 3.032 -82.781 1.00 81.38 177 ILE A C 1
ATOM 1379 O O . ILE A 1 177 ? 56.204 3.434 -83.729 1.00 81.38 177 ILE A O 1
ATOM 1383 N N . ARG A 1 178 ? 55.794 1.863 -82.182 1.00 77.00 178 ARG A N 1
ATOM 1384 C CA . ARG A 1 178 ? 56.948 1.015 -82.526 1.00 77.00 178 ARG A CA 1
ATOM 1385 C C . ARG A 1 178 ? 56.843 0.373 -83.914 1.00 77.00 178 ARG A C 1
ATOM 1387 O O . ARG A 1 178 ? 57.866 0.079 -84.511 1.00 77.00 178 ARG A O 1
ATOM 1394 N N . THR A 1 179 ? 55.633 0.151 -84.421 1.00 74.38 179 THR A N 1
ATOM 1395 C CA . THR A 1 179 ? 55.378 -0.415 -85.761 1.00 74.38 179 THR A CA 1
ATOM 1396 C C . THR A 1 179 ? 55.446 0.603 -86.905 1.00 74.38 179 THR A C 1
ATOM 1398 O O . THR A 1 179 ? 55.414 0.197 -88.062 1.00 74.38 179 THR A O 1
ATOM 1401 N N . SER A 1 180 ? 55.519 1.906 -86.607 1.00 65.38 180 SER A N 1
ATOM 1402 C CA . SER A 1 180 ? 55.568 2.992 -87.605 1.00 65.38 180 SER A CA 1
ATOM 1403 C C . SER A 1 180 ? 56.979 3.557 -87.851 1.00 65.38 180 SER A C 1
ATOM 1405 O O . SER A 1 180 ? 57.111 4.520 -88.611 1.00 65.38 180 SER A O 1
ATOM 1407 N N . SER A 1 181 ? 58.013 3.007 -87.205 1.00 59.97 181 SER A N 1
ATOM 1408 C CA . SER A 1 181 ? 59.420 3.411 -87.344 1.00 59.97 181 SER A CA 1
ATOM 1409 C C . SER A 1 181 ? 60.273 2.252 -87.832 1.00 59.97 181 SER A C 1
ATOM 1411 O O . SER A 1 181 ? 61.333 2.570 -88.410 1.00 59.97 181 SER A O 1
#

pLDDT: mean 75.83, std 16.48, range [41.03, 98.38]

Sequence (181 aa):
MHNTYKKVLQDTLRPAIRKKQPGLLGVRHLVSPRQCASPYGPGSDRWELLEHPRYSPDLAPCDFHLFPKMKEHLRGQRFETEENIIQATKVASNKERGQMFLLEEVVIVIVVAVVAAAAVVVVVVVVVVVVVVVVVVVVLVVVVVVVVVVVVTASKDNTMQNTNSDERKKKDIQMLIRTSS